Protein AF-A0A147B884-F1 (afdb_monomer)

Secondary structure (DSSP, 8-state):
---------PPPPP--------------TT--S---EEEEEE---TTSPPPEEEEEES-SSTTSSPPPHHHHHHHHHHHHT--SS----BSSTTS-SB-----HHHHHHTTT-EE-

Mean predicted aligned error: 13.21 Å

pLDDT: mean 78.12, std 21.07, range [36.22, 97.5]

Sequence (116 aa):
SIDKSHGESVPTPPKKVHKETKQAGAASSGDAPFCRYVNVEWAGDKNGRPAKKATILLENPVGQHSTSLSKLHYLVQVALDMPATKLSLYKSEDKSGKLTSLTAEDVMTLHGTTLF

Foldseek 3Di:
DDDDDDPDDDDDDDPPPPPPPPPCPDDPPPDDQDFFKAKEWDCADPVPGHIDIDIGTQAGRPPHDGDWPVNVLVVVCVRSVHPPDDDWKAQDPVRHRICPTCDPVNSVVRGPGYID

Nearest PDB structures (foldseek):
  7wrs-assembly1_B  TM=7.665E-01  e=1.911E-04  Gallus gallus
  4o8l-assembly1_B  TM=2.929E-01  e=4.539E+00  Streptococcus pneumoniae R6

InterPro domains:
  IPR057033 Isoleucine--tRNA ligase, cytoplasmic, ubiquitin-like domain [PF23567] (33-116)

Solvent-accessible surface area (backbone atoms only — not comparable to full-atom values): 7489 Å² total; per-residue (Å²): 132,89,81,87,78,88,83,78,83,76,79,77,79,81,83,79,73,77,79,77,77,79,74,80,69,80,76,67,90,82,73,70,99,48,58,38,32,31,34,38,46,41,87,46,53,97,86,74,48,68,60,45,73,42,79,46,71,40,21,65,52,63,99,33,73,70,51,43,53,70,56,48,51,50,53,50,26,61,68,66,72,45,75,100,62,94,81,77,45,12,60,34,88,89,61,44,66,65,62,85,74,54,51,75,66,48,49,63,70,40,42,79,38,58,31,51

Radius of gyration: 23.43 Å; Cα contacts (8 Å, |Δi|>4): 142; chains: 1; bounding box: 42×83×45 Å

Organism: NCBI:txid360319

Structure (mmCIF, N/CA/C/O backbone):
data_AF-A0A147B884-F1
#
_entry.id   AF-A0A147B884-F1
#
loop_
_atom_site.group_PDB
_atom_site.id
_atom_site.type_symbol
_atom_site.label_atom_id
_atom_site.label_alt_id
_atom_site.label_comp_id
_atom_site.label_asym_id
_atom_site.label_entity_id
_atom_site.label_seq_id
_atom_site.pdbx_PDB_ins_code
_atom_site.Cartn_x
_atom_site.Cartn_y
_atom_site.Cartn_z
_atom_site.occupancy
_atom_site.B_iso_or_equiv
_atom_site.auth_seq_id
_atom_site.auth_comp_id
_atom_site.auth_asym_id
_atom_site.auth_atom_id
_atom_site.pdbx_PDB_model_num
ATOM 1 N N . SER A 1 1 ? 19.778 -69.885 18.381 1.00 37.66 1 SER A N 1
ATOM 2 C CA . SER A 1 1 ? 18.412 -69.613 17.896 1.00 37.66 1 SER A CA 1
ATOM 3 C C . SER A 1 1 ? 17.783 -68.584 18.819 1.00 37.66 1 SER A C 1
ATOM 5 O O . SER A 1 1 ? 17.793 -68.843 20.010 1.00 37.66 1 SER A O 1
ATOM 7 N N . ILE A 1 2 ? 17.585 -67.333 18.366 1.00 40.53 2 ILE A N 1
ATOM 8 C CA . ILE A 1 2 ? 16.289 -66.799 17.856 1.00 40.53 2 ILE A CA 1
ATOM 9 C C . ILE A 1 2 ? 15.333 -66.646 19.067 1.00 40.53 2 ILE A C 1
ATOM 11 O O . ILE A 1 2 ? 15.059 -67.650 19.703 1.00 40.53 2 ILE A O 1
ATOM 15 N N . ASP A 1 3 ? 14.800 -65.496 19.494 1.00 38.03 3 ASP A N 1
ATOM 16 C CA . ASP A 1 3 ? 14.580 -64.187 18.870 1.00 38.03 3 ASP A CA 1
ATOM 17 C C . ASP A 1 3 ? 13.936 -63.215 19.890 1.00 38.03 3 ASP A C 1
ATOM 19 O O . ASP A 1 3 ? 13.291 -63.655 20.837 1.00 38.03 3 ASP A O 1
ATOM 23 N N . LYS A 1 4 ? 13.989 -61.922 19.554 1.00 38.41 4 LYS A N 1
ATOM 24 C CA . LYS A 1 4 ? 12.907 -60.917 19.651 1.00 38.41 4 LYS A CA 1
ATOM 25 C C . LYS A 1 4 ? 12.375 -60.336 20.984 1.00 38.41 4 LYS A C 1
ATOM 27 O O . LYS A 1 4 ? 11.632 -60.939 21.749 1.00 38.41 4 LYS A O 1
ATOM 32 N N . SER A 1 5 ? 12.557 -59.006 21.013 1.00 44.38 5 SER A N 1
ATOM 33 C CA . SER A 1 5 ? 11.621 -57.925 21.388 1.00 44.38 5 SER A CA 1
ATOM 34 C C . SER A 1 5 ? 11.387 -57.600 22.866 1.00 44.38 5 SER A C 1
ATOM 36 O O . SER A 1 5 ? 10.416 -58.026 23.481 1.00 44.38 5 SER A O 1
ATOM 38 N N . HIS A 1 6 ? 12.211 -56.667 23.355 1.00 41.16 6 HIS A N 1
ATOM 39 C CA . HIS A 1 6 ? 11.782 -55.636 24.300 1.00 41.16 6 HIS A CA 1
ATOM 40 C C . HIS A 1 6 ? 10.681 -54.777 23.654 1.00 41.16 6 HIS A C 1
ATOM 42 O O . HIS A 1 6 ? 10.921 -54.116 22.644 1.00 41.16 6 HIS A O 1
ATOM 48 N N . GLY A 1 7 ? 9.479 -54.792 24.230 1.00 38.91 7 GLY A N 1
ATOM 49 C CA . GLY A 1 7 ? 8.450 -53.782 23.996 1.00 38.91 7 GLY A CA 1
ATOM 50 C C . GLY A 1 7 ? 8.578 -52.695 25.057 1.00 38.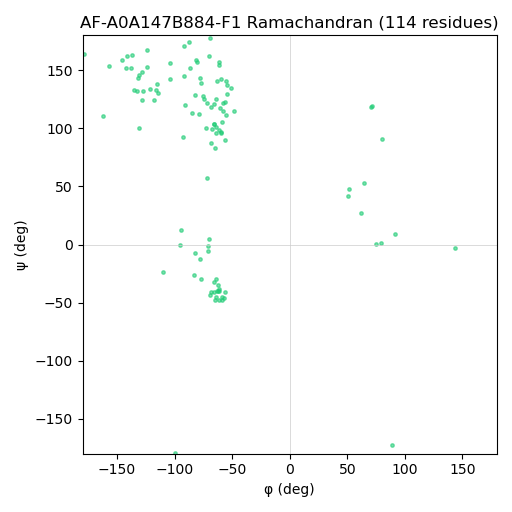91 7 GLY A C 1
ATOM 51 O O . GLY A 1 7 ? 8.033 -52.838 26.148 1.00 38.91 7 GLY A O 1
ATOM 52 N N . GLU A 1 8 ? 9.334 -51.641 24.761 1.00 38.88 8 GLU A N 1
ATOM 53 C CA . GLU A 1 8 ? 9.426 -50.460 25.619 1.00 38.88 8 GLU A CA 1
ATOM 54 C C . GLU A 1 8 ? 8.264 -49.516 25.279 1.00 38.88 8 GLU A C 1
ATOM 56 O O . GLU A 1 8 ? 8.151 -48.995 24.168 1.00 38.88 8 GLU A O 1
ATOM 61 N N . SER A 1 9 ? 7.348 -49.352 26.231 1.00 43.97 9 SER A N 1
ATOM 62 C CA . SER A 1 9 ? 6.226 -48.420 26.150 1.00 43.97 9 SER A CA 1
ATOM 63 C C . SER A 1 9 ? 6.755 -46.988 26.127 1.00 43.97 9 SER A C 1
ATOM 65 O O . SER A 1 9 ? 7.147 -46.455 27.161 1.00 43.97 9 SER A O 1
ATOM 67 N N . VAL A 1 10 ? 6.758 -46.353 24.955 1.00 50.94 10 VAL A N 1
ATOM 68 C CA . VAL A 1 10 ? 7.123 -44.939 24.806 1.00 50.94 10 VAL A CA 1
ATOM 69 C C . VAL A 1 10 ? 6.049 -44.066 25.475 1.00 50.94 10 VAL A C 1
ATOM 71 O O . VAL A 1 10 ? 4.896 -44.086 25.032 1.00 50.94 10 VAL A O 1
ATOM 74 N N . PRO A 1 11 ? 6.372 -43.268 26.511 1.00 42.59 11 PRO A N 1
ATOM 75 C CA . PRO A 1 11 ? 5.448 -42.269 27.022 1.00 42.59 11 PRO A CA 1
ATOM 76 C C . PRO A 1 11 ? 5.341 -41.118 26.015 1.00 42.59 11 PRO A C 1
ATOM 78 O O . PRO A 1 11 ? 6.327 -40.476 25.652 1.00 42.59 11 PRO A O 1
ATOM 81 N N . THR A 1 12 ? 4.121 -40.856 25.549 1.00 45.72 12 THR A N 1
ATOM 82 C CA . THR A 1 12 ? 3.788 -39.717 24.686 1.00 45.72 12 THR A CA 1
ATOM 83 C C . THR A 1 12 ? 4.237 -38.391 25.313 1.00 45.72 12 THR A C 1
ATOM 85 O O . THR A 1 12 ? 3.993 -38.181 26.506 1.00 45.72 12 THR A O 1
ATOM 88 N N . PRO A 1 13 ? 4.826 -37.461 24.538 1.00 51.72 13 PRO A N 1
ATOM 89 C CA . PRO A 1 13 ? 5.227 -36.160 25.054 1.00 51.72 13 PRO A CA 1
ATOM 90 C C . PRO A 1 13 ? 4.002 -35.364 25.535 1.00 51.72 13 PRO A C 1
ATOM 92 O O . PRO A 1 13 ? 2.948 -35.390 24.888 1.00 51.72 13 PRO A O 1
ATOM 95 N N . PRO A 1 14 ? 4.111 -34.636 26.661 1.00 43.94 14 PRO A N 1
ATOM 96 C CA . PRO A 1 14 ? 3.010 -33.856 27.196 1.00 43.94 14 PRO A CA 1
ATOM 97 C C . PRO A 1 14 ? 2.646 -32.751 26.205 1.00 43.94 14 PRO A C 1
ATOM 99 O O . PRO A 1 14 ? 3.487 -31.935 25.819 1.00 43.94 14 PRO A O 1
ATOM 102 N N . LYS A 1 15 ? 1.367 -32.703 25.819 1.00 41.22 15 LYS A N 1
ATOM 103 C CA . LYS A 1 15 ? 0.775 -31.565 25.115 1.00 41.22 15 LYS A CA 1
ATOM 104 C C . LYS A 1 15 ? 0.929 -30.337 26.013 1.00 41.22 15 LYS A C 1
ATOM 106 O O . LYS A 1 15 ? 0.116 -30.113 26.907 1.00 41.22 15 LYS A O 1
ATOM 111 N N . LYS A 1 16 ? 1.976 -29.537 25.796 1.00 45.06 16 LYS A N 1
ATOM 112 C CA . LYS A 1 16 ? 2.042 -28.170 26.316 1.00 45.06 16 LYS A CA 1
ATOM 113 C C . LYS A 1 16 ? 0.993 -27.367 25.559 1.00 45.06 16 LYS A C 1
ATOM 115 O O . LYS A 1 16 ? 1.255 -26.809 24.500 1.00 45.06 16 LYS A O 1
ATOM 120 N N . VAL A 1 17 ? -0.226 -27.394 26.086 1.00 42.56 17 VAL A N 1
ATOM 121 C CA . VAL A 1 17 ? -1.307 -26.492 25.710 1.00 42.56 17 VAL A CA 1
ATOM 122 C C . VAL A 1 17 ? -0.785 -25.091 26.001 1.00 42.56 17 VAL A C 1
ATOM 124 O O . VAL A 1 17 ? -0.643 -24.712 27.165 1.00 42.56 17 VAL A O 1
ATOM 127 N N . HIS A 1 18 ? -0.422 -24.342 24.958 1.00 44.00 18 HIS A N 1
ATOM 128 C CA . HIS A 1 18 ? -0.252 -22.908 25.118 1.00 44.00 18 HIS A CA 1
ATOM 129 C C . HIS A 1 18 ? -1.587 -22.379 25.627 1.00 44.00 18 HIS A C 1
ATOM 131 O O . HIS A 1 18 ? -2.621 -22.509 24.978 1.00 44.00 18 HIS A O 1
ATOM 137 N N . LYS A 1 19 ? -1.542 -21.875 26.857 1.00 36.22 19 LYS A N 1
ATOM 138 C CA . LYS A 1 19 ? -2.630 -21.189 27.527 1.00 36.22 19 LYS A CA 1
ATOM 139 C C . LYS A 1 19 ? -2.957 -19.977 26.662 1.00 36.22 19 LYS A C 1
ATOM 141 O O . LYS A 1 19 ? -2.256 -18.972 26.715 1.00 36.22 19 LYS A O 1
ATOM 146 N N . GLU A 1 20 ? -3.965 -20.119 25.811 1.00 42.16 20 GLU A N 1
ATOM 147 C CA . GLU A 1 20 ? -4.585 -19.001 25.123 1.00 42.16 20 GLU A CA 1
ATOM 148 C C . GLU A 1 20 ? -5.165 -18.110 26.217 1.00 42.16 20 GLU A C 1
ATOM 150 O O . GLU A 1 20 ? -6.202 -18.396 26.821 1.00 42.16 20 GLU A O 1
ATOM 155 N N . THR A 1 21 ? -4.424 -17.065 26.569 1.00 40.09 21 THR A N 1
ATOM 156 C CA . THR A 1 21 ? -4.963 -15.977 27.365 1.00 40.09 21 THR A CA 1
ATOM 157 C C . THR A 1 21 ? -6.037 -15.345 26.492 1.00 40.09 21 THR A C 1
ATOM 159 O O . THR A 1 21 ? -5.726 -14.548 25.612 1.00 40.09 21 THR A O 1
ATOM 162 N N . LYS A 1 22 ? -7.295 -15.757 26.693 1.00 42.38 22 LYS A N 1
ATOM 163 C CA . LYS A 1 22 ? -8.481 -15.108 26.134 1.00 42.38 22 LYS A CA 1
ATOM 164 C C . LYS A 1 22 ? -8.468 -13.648 26.579 1.00 42.38 22 LYS A C 1
ATOM 166 O O . LYS A 1 22 ? -9.021 -13.294 27.617 1.00 42.38 22 LYS A O 1
ATOM 171 N N . GLN A 1 23 ? -7.842 -12.789 25.790 1.00 47.16 23 GLN A N 1
ATOM 172 C CA . GLN A 1 23 ? -8.226 -11.396 25.773 1.00 47.16 23 GLN A CA 1
ATOM 173 C C . GLN A 1 23 ? -9.560 -11.374 25.034 1.00 47.16 23 GLN A C 1
ATOM 175 O O . GLN A 1 23 ? -9.616 -11.528 23.817 1.00 47.16 23 GLN A O 1
ATOM 180 N N . ALA A 1 24 ? -10.649 -11.303 25.799 1.00 48.06 24 ALA A N 1
ATOM 181 C CA . ALA A 1 24 ? -11.986 -11.113 25.268 1.00 48.06 24 ALA A CA 1
ATOM 182 C C . ALA A 1 24 ? -12.053 -9.722 24.617 1.00 48.06 24 ALA A C 1
ATOM 184 O O . ALA A 1 24 ? -12.447 -8.744 25.245 1.00 48.06 24 ALA A O 1
ATOM 185 N N . GLY A 1 25 ? -11.605 -9.625 23.366 1.00 46.06 25 GLY A N 1
ATOM 186 C CA . GLY A 1 25 ? -12.029 -8.558 22.476 1.00 46.06 25 GLY A CA 1
ATOM 187 C C . GLY A 1 25 ? -13.510 -8.774 22.215 1.00 46.06 25 GLY A C 1
ATOM 188 O O . GLY A 1 25 ? -13.901 -9.864 21.798 1.00 46.06 25 GLY A O 1
ATOM 189 N N . ALA A 1 26 ? -14.328 -7.783 22.561 1.00 49.00 26 ALA A N 1
ATOM 190 C CA . ALA A 1 26 ? -15.766 -7.814 22.363 1.00 49.00 26 ALA A CA 1
ATOM 191 C C . ALA A 1 26 ? -16.078 -8.261 20.928 1.00 49.00 26 ALA A C 1
ATOM 193 O O . ALA A 1 26 ? -15.728 -7.574 19.972 1.00 49.00 26 ALA A O 1
ATOM 194 N N . ALA A 1 27 ? -16.713 -9.424 20.790 1.00 47.66 27 ALA A N 1
ATOM 195 C CA . ALA A 1 27 ? -17.365 -9.792 19.551 1.00 47.66 27 ALA A CA 1
ATOM 196 C C . ALA A 1 27 ? -18.523 -8.807 19.377 1.00 47.66 27 ALA A C 1
ATOM 198 O O . ALA A 1 27 ? -19.519 -8.883 20.099 1.00 47.66 27 ALA A O 1
ATOM 199 N N . SER A 1 28 ? -18.357 -7.834 18.486 1.00 54.38 28 SER A N 1
ATOM 200 C CA . SER A 1 28 ? -19.470 -7.052 17.973 1.00 54.38 28 SER A CA 1
ATOM 201 C C . SER A 1 28 ? -20.476 -8.030 17.367 1.00 54.38 28 SER A C 1
ATOM 203 O O . SER A 1 28 ? -20.156 -8.906 16.564 1.00 54.38 28 SER A O 1
ATOM 205 N N . SER A 1 29 ? -21.697 -7.970 17.877 1.00 54.06 29 SER A N 1
ATOM 206 C CA . SER A 1 29 ? -22.768 -8.896 17.548 1.00 54.06 29 SER A CA 1
ATOM 207 C C . SER A 1 29 ? -23.144 -8.766 16.066 1.00 54.06 29 SER A C 1
ATOM 209 O O . SER A 1 29 ? -23.860 -7.837 15.705 1.00 54.06 29 SER A O 1
ATOM 211 N N . GLY A 1 30 ? -22.676 -9.694 15.219 1.00 50.41 30 GLY A N 1
ATOM 212 C CA . GLY A 1 30 ? -23.112 -9.827 13.817 1.00 50.41 30 GLY A CA 1
ATOM 213 C C . GLY A 1 30 ? -22.054 -10.241 12.779 1.00 50.41 30 GLY A C 1
ATOM 214 O O . GLY A 1 30 ? -22.407 -10.408 11.614 1.00 50.41 30 GLY A O 1
ATOM 215 N N . ASP A 1 31 ? -20.786 -10.410 13.160 1.00 55.78 31 ASP A N 1
ATOM 216 C CA . ASP A 1 31 ? -19.660 -10.347 12.217 1.00 55.78 31 ASP A CA 1
ATOM 217 C C . ASP A 1 31 ? -19.241 -11.687 11.572 1.00 55.78 31 ASP A C 1
ATOM 219 O O . ASP A 1 31 ? -18.778 -12.618 12.235 1.00 55.78 31 ASP A O 1
ATOM 223 N N . ALA A 1 32 ? -19.312 -11.754 10.238 1.00 61.09 32 ALA A N 1
ATOM 224 C CA . ALA A 1 32 ? -18.475 -12.650 9.433 1.00 61.09 32 ALA A CA 1
ATOM 225 C C . ALA A 1 32 ? -16.982 -12.296 9.639 1.00 61.09 32 ALA A C 1
ATOM 227 O O . ALA A 1 32 ? -16.684 -11.157 10.003 1.00 61.09 32 ALA A O 1
ATOM 228 N N . PRO A 1 33 ? -16.018 -13.215 9.405 1.00 67.81 33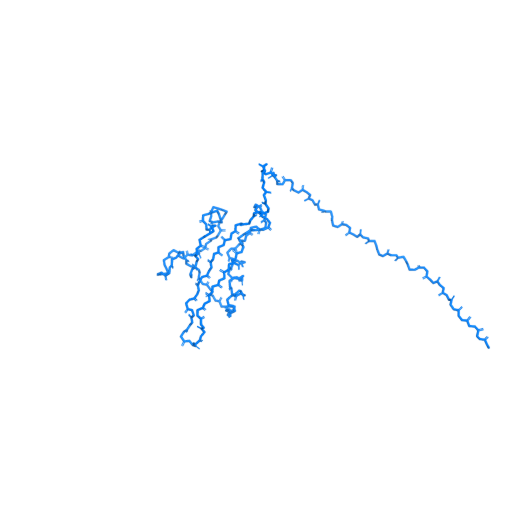 PRO A N 1
ATOM 229 C CA . PRO A 1 33 ? -14.598 -12.883 9.525 1.00 67.81 33 PRO A CA 1
ATOM 230 C C . PRO A 1 33 ? -14.254 -11.682 8.634 1.00 67.81 33 PRO A C 1
ATOM 232 O O . PRO A 1 33 ? -14.292 -11.773 7.408 1.00 67.81 33 PRO A O 1
ATOM 235 N N . PHE A 1 34 ? -13.930 -10.554 9.267 1.00 81.69 34 PHE A N 1
ATOM 236 C CA . PHE A 1 34 ? -13.624 -9.290 8.606 1.00 81.69 34 PHE A CA 1
ATOM 237 C C . PHE A 1 34 ? -12.168 -8.897 8.866 1.00 81.69 34 PHE A C 1
ATOM 239 O O . PHE A 1 34 ? -11.654 -9.047 9.977 1.00 81.69 34 PHE A O 1
ATOM 246 N N . CYS A 1 35 ? -11.498 -8.410 7.825 1.00 89.50 35 CYS A N 1
ATOM 247 C CA . CYS A 1 35 ? -10.123 -7.920 7.864 1.00 89.50 35 CYS A CA 1
ATOM 248 C C . CYS A 1 35 ? -10.061 -6.603 7.095 1.00 89.50 35 CYS A C 1
ATOM 250 O O . CYS A 1 35 ? -10.532 -6.533 5.955 1.00 89.50 35 CYS A O 1
ATOM 252 N N . ARG A 1 36 ? -9.428 -5.575 7.668 1.00 92.56 36 ARG A N 1
ATOM 253 C CA . ARG A 1 36 ? -9.095 -4.381 6.889 1.00 92.56 36 ARG A CA 1
ATOM 254 C C . ARG 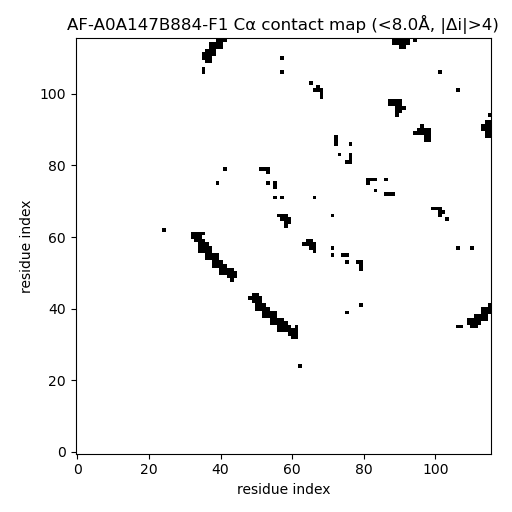A 1 36 ? -7.889 -4.678 6.014 1.00 92.56 36 ARG A C 1
ATOM 256 O O . ARG A 1 36 ? -6.934 -5.325 6.438 1.00 92.56 36 ARG A O 1
ATOM 263 N N . TYR A 1 37 ? -7.937 -4.193 4.786 1.00 94.81 37 TYR A N 1
ATOM 264 C CA . TYR A 1 37 ? -6.897 -4.359 3.780 1.00 94.81 37 TYR A CA 1
ATOM 265 C C . TYR A 1 37 ? -6.650 -3.052 3.036 1.00 94.81 37 TYR A C 1
ATOM 267 O O . TYR A 1 37 ? -7.509 -2.171 3.038 1.00 94.81 37 TYR A O 1
ATOM 275 N N . VAL A 1 38 ? -5.513 -2.975 2.356 1.00 96.62 38 VAL A N 1
ATOM 276 C CA . VAL A 1 38 ? -5.168 -1.920 1.406 1.00 96.62 38 VAL A CA 1
ATOM 277 C C . VAL A 1 38 ? -4.643 -2.557 0.123 1.00 96.62 38 VAL A C 1
ATOM 279 O O . VAL A 1 38 ? -3.971 -3.590 0.163 1.00 96.62 38 VAL A O 1
ATOM 282 N N . ASN A 1 39 ? -4.959 -1.969 -1.020 1.00 97.50 39 ASN A N 1
ATOM 283 C CA . ASN A 1 39 ? -4.354 -2.340 -2.290 1.00 97.50 39 ASN A CA 1
ATOM 284 C C . ASN A 1 39 ? -3.063 -1.549 -2.483 1.00 97.50 39 ASN A C 1
ATOM 286 O O . ASN A 1 39 ? -2.921 -0.441 -1.976 1.00 97.50 39 ASN A O 1
ATOM 290 N N . VAL A 1 40 ? -2.115 -2.103 -3.221 1.00 96.56 40 VAL A N 1
ATOM 291 C CA . VAL A 1 40 ? -0.868 -1.428 -3.567 1.00 96.56 40 VAL A CA 1
ATOM 292 C C . VAL A 1 40 ? -0.620 -1.611 -5.045 1.00 96.56 40 VAL A C 1
ATOM 294 O O . VAL A 1 40 ? -0.721 -2.727 -5.557 1.00 96.56 40 VAL A O 1
ATOM 297 N N . GLU A 1 41 ? -0.290 -0.521 -5.719 1.00 95.94 41 GLU A N 1
ATOM 298 C CA . GLU A 1 41 ? 0.027 -0.499 -7.135 1.00 95.94 41 GLU A CA 1
ATOM 299 C C . GLU A 1 41 ? 1.429 0.039 -7.346 1.00 95.94 41 GLU A C 1
ATOM 301 O O . GLU A 1 41 ? 1.826 1.056 -6.794 1.00 95.94 41 GLU A O 1
ATOM 306 N N . TRP A 1 42 ? 2.188 -0.649 -8.185 1.00 93.88 42 TRP A N 1
ATOM 307 C CA . TRP A 1 42 ? 3.515 -0.224 -8.571 1.00 93.88 42 TRP A CA 1
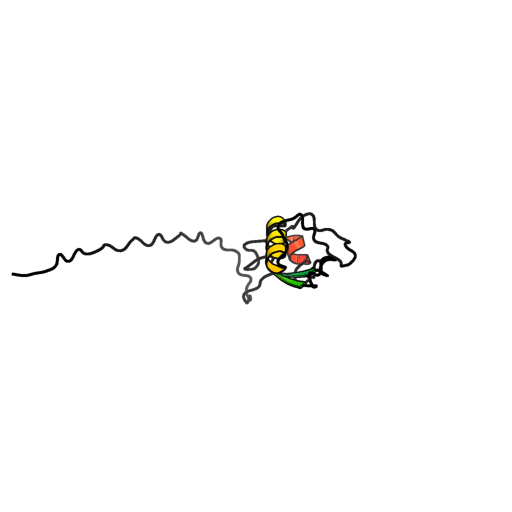ATOM 308 C C . TRP A 1 42 ? 3.608 -0.227 -10.089 1.00 93.88 42 TRP A C 1
ATOM 310 O O . TRP A 1 42 ? 3.373 -1.252 -10.725 1.00 93.88 42 TRP A O 1
ATOM 320 N N . ALA A 1 43 ? 3.974 0.914 -10.673 1.00 92.00 43 ALA A N 1
ATOM 321 C CA . ALA A 1 43 ? 4.045 1.104 -12.125 1.00 92.00 43 ALA A CA 1
ATOM 322 C C . ALA A 1 43 ? 5.203 0.345 -12.810 1.00 92.00 43 ALA A C 1
ATOM 324 O O . ALA A 1 43 ? 5.340 0.405 -14.031 1.00 92.00 43 ALA A O 1
ATOM 325 N N . GLY A 1 44 ? 6.032 -0.371 -12.044 1.00 88.75 44 GLY A N 1
ATOM 326 C CA . GLY A 1 44 ? 7.242 -1.023 -12.537 1.00 88.75 44 GLY A CA 1
ATOM 327 C C . GLY A 1 44 ? 8.464 -0.107 -12.480 1.00 88.75 44 GLY A C 1
ATOM 328 O O . GLY A 1 44 ? 8.430 0.984 -11.900 1.00 88.75 44 GLY A O 1
ATOM 329 N N . ASP A 1 45 ? 9.577 -0.559 -13.057 1.00 86.62 45 ASP A N 1
ATOM 330 C CA . ASP A 1 45 ? 10.808 0.227 -13.138 1.00 86.62 45 ASP A CA 1
ATOM 331 C C . ASP A 1 45 ? 11.309 0.406 -14.575 1.00 86.62 45 ASP A C 1
ATOM 333 O O . ASP A 1 45 ? 10.887 -0.258 -15.521 1.00 86.62 45 ASP A O 1
ATOM 337 N N . LYS A 1 46 ? 12.263 1.327 -14.737 1.00 84.19 46 LYS A N 1
ATOM 338 C CA . LYS A 1 46 ? 12.932 1.578 -16.021 1.00 84.19 46 LYS A CA 1
ATOM 339 C C . LYS A 1 46 ? 13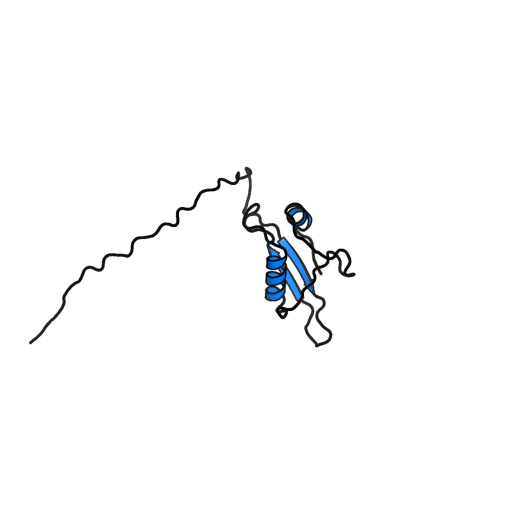.886 0.451 -16.436 1.00 84.19 46 LYS A C 1
ATOM 341 O O . LYS A 1 46 ? 14.420 0.499 -17.537 1.00 84.19 46 LYS A O 1
ATOM 346 N N . ASN A 1 47 ? 14.104 -0.542 -15.574 1.00 84.19 47 ASN A N 1
ATOM 347 C CA . ASN A 1 47 ? 14.989 -1.679 -15.822 1.00 84.19 47 ASN A CA 1
ATOM 348 C C . ASN A 1 47 ? 14.219 -2.892 -16.372 1.00 84.19 47 ASN A C 1
ATOM 350 O O . ASN A 1 47 ? 14.764 -3.993 -16.417 1.00 84.19 47 ASN A O 1
ATOM 354 N N . GLY A 1 48 ? 12.960 -2.702 -16.783 1.00 84.88 48 GLY A N 1
ATOM 355 C CA . GLY A 1 48 ? 12.138 -3.732 -17.414 1.00 84.88 48 GLY A CA 1
ATOM 356 C C . GLY A 1 48 ? 11.288 -4.552 -16.445 1.00 84.88 48 GLY A C 1
ATOM 357 O O . GLY A 1 48 ? 10.690 -5.540 -16.869 1.00 84.88 48 GLY A O 1
ATOM 358 N N . ARG A 1 49 ? 11.192 -4.175 -15.161 1.00 88.06 49 ARG A N 1
ATOM 359 C CA . ARG A 1 49 ? 10.234 -4.810 -14.245 1.00 88.06 49 ARG A CA 1
ATOM 360 C C . ARG A 1 49 ? 8.820 -4.305 -14.558 1.00 88.06 49 ARG A C 1
ATOM 362 O O . ARG A 1 49 ? 8.611 -3.091 -14.542 1.00 88.06 49 ARG A O 1
ATOM 369 N N . PRO A 1 50 ? 7.853 -5.202 -14.824 1.00 91.44 50 PRO A N 1
ATOM 370 C CA . PRO A 1 50 ? 6.499 -4.804 -15.186 1.00 91.44 50 PRO A CA 1
ATOM 371 C C . PRO A 1 50 ? 5.754 -4.197 -13.996 1.00 91.44 50 PRO A C 1
ATOM 373 O O . PRO A 1 50 ? 6.118 -4.420 -12.837 1.00 91.44 50 PRO A O 1
ATOM 376 N N . ALA A 1 51 ? 4.674 -3.477 -14.295 1.00 92.88 51 ALA A N 1
ATOM 377 C CA . ALA A 1 51 ? 3.736 -3.020 -13.283 1.00 92.88 51 ALA A CA 1
ATOM 378 C C . ALA A 1 51 ? 3.128 -4.208 -12.519 1.00 92.88 51 ALA A C 1
ATOM 380 O O . ALA A 1 51 ? 2.855 -5.265 -13.095 1.00 92.88 51 ALA A O 1
ATOM 381 N N . LYS A 1 52 ? 2.914 -4.035 -11.214 1.00 94.94 52 LYS A N 1
ATOM 382 C CA . LYS A 1 52 ? 2.369 -5.061 -10.319 1.00 94.94 52 LYS A CA 1
ATOM 383 C C . LYS A 1 52 ? 1.349 -4.450 -9.369 1.00 94.94 52 LYS A C 1
ATOM 385 O O . LYS A 1 52 ? 1.439 -3.276 -9.018 1.00 94.94 52 LYS A O 1
ATOM 390 N N . LYS A 1 53 ? 0.396 -5.273 -8.936 1.00 96.19 53 LYS A N 1
ATOM 391 C CA . LYS A 1 53 ? -0.614 -4.916 -7.939 1.00 96.19 53 LYS A CA 1
ATOM 392 C C . LYS A 1 53 ? -0.677 -5.997 -6.867 1.00 96.19 53 LYS A C 1
ATOM 394 O O . LYS A 1 53 ? -0.480 -7.171 -7.176 1.00 96.19 53 LYS A O 1
ATOM 399 N N . ALA A 1 54 ? -0.948 -5.608 -5.629 1.00 96.31 54 ALA A N 1
ATOM 400 C CA . ALA A 1 54 ? -1.099 -6.523 -4.503 1.00 96.31 54 ALA A CA 1
ATOM 401 C C . ALA A 1 54 ? -2.159 -6.019 -3.521 1.00 96.31 54 ALA A C 1
ATOM 403 O O . ALA A 1 54 ? -2.439 -4.826 -3.461 1.00 96.31 54 ALA A O 1
ATOM 404 N N . THR A 1 55 ? -2.703 -6.922 -2.710 1.00 96.81 55 THR A N 1
ATOM 405 C CA . THR A 1 55 ? -3.599 -6.585 -1.598 1.00 96.81 55 THR A CA 1
ATOM 406 C C . THR A 1 55 ? -2.950 -7.030 -0.298 1.00 96.81 55 THR A C 1
ATOM 408 O O . THR A 1 55 ? -2.590 -8.198 -0.147 1.00 96.81 55 THR A O 1
ATOM 411 N N . ILE A 1 56 ? -2.789 -6.100 0.639 1.00 95.75 56 ILE A N 1
ATOM 412 C CA . ILE A 1 56 ? -2.140 -6.334 1.927 1.00 95.75 56 ILE A CA 1
ATOM 413 C C . ILE A 1 56 ? -3.162 -6.179 3.045 1.00 95.75 56 ILE A C 1
ATOM 415 O O . ILE A 1 56 ? -3.870 -5.176 3.121 1.00 95.75 56 ILE A O 1
ATOM 419 N N . LEU A 1 57 ? -3.221 -7.162 3.940 1.00 94.62 57 LEU A N 1
ATOM 420 C CA . LEU A 1 57 ? -4.060 -7.090 5.131 1.00 94.62 57 LEU A CA 1
ATOM 421 C C . LEU A 1 57 ? -3.415 -6.157 6.162 1.00 94.62 57 LEU A C 1
ATOM 423 O O . LEU A 1 57 ? -2.250 -6.324 6.520 1.00 94.62 57 LEU A O 1
ATOM 427 N N . LEU A 1 58 ? -4.186 -5.188 6.644 1.00 92.38 58 LEU A N 1
ATOM 428 C CA . LEU A 1 58 ? -3.792 -4.260 7.702 1.00 92.38 58 LEU A CA 1
ATOM 429 C C . LEU A 1 58 ? -4.012 -4.870 9.089 1.00 92.38 58 LEU A C 1
ATOM 431 O O . LEU A 1 58 ? -3.296 -4.535 10.027 1.00 92.38 58 LEU A O 1
ATOM 435 N N . GLU A 1 59 ? -4.945 -5.802 9.218 1.00 89.38 59 GLU A N 1
ATOM 436 C CA . GLU A 1 59 ? -5.231 -6.557 10.438 1.00 89.38 59 GLU A CA 1
ATOM 437 C C . GLU A 1 59 ? -5.923 -7.868 10.065 1.00 89.38 59 GLU A C 1
ATOM 439 O O . GLU A 1 59 ? -6.553 -7.964 9.009 1.00 89.38 59 GLU A O 1
ATOM 444 N N . ASN A 1 60 ? -5.776 -8.885 10.907 1.00 86.25 60 ASN A N 1
ATOM 445 C CA . ASN A 1 60 ? -6.395 -10.187 10.691 1.00 86.25 60 ASN A CA 1
ATOM 446 C C . ASN A 1 60 ? -6.419 -10.982 12.007 1.00 86.25 60 ASN A C 1
ATOM 448 O O . ASN A 1 60 ? -5.347 -11.431 12.427 1.00 86.25 60 ASN A O 1
ATOM 452 N N . PRO A 1 61 ? -7.591 -11.212 12.632 1.00 86.50 61 PRO A N 1
ATOM 453 C CA . PRO A 1 61 ? -8.909 -10.612 12.347 1.00 86.50 61 PRO A CA 1
ATOM 454 C C . PRO A 1 61 ? -8.992 -9.112 12.700 1.00 86.50 61 PRO A C 1
ATOM 456 O O . PRO A 1 61 ? -8.044 -8.549 13.245 1.00 86.50 61 PRO A O 1
ATOM 459 N N . VAL A 1 62 ? -10.129 -8.456 12.429 1.00 81.25 62 VAL A N 1
ATOM 460 C CA . VAL A 1 62 ? -10.381 -7.054 12.826 1.00 81.25 62 VAL A CA 1
ATOM 461 C C . VAL A 1 62 ? -10.107 -6.805 14.317 1.00 81.25 62 VAL A C 1
ATOM 463 O O . VAL A 1 62 ? -10.495 -7.595 15.178 1.00 81.25 62 VAL A O 1
ATOM 466 N N . GLY A 1 63 ? -9.413 -5.708 14.634 1.00 79.25 63 GLY A N 1
ATOM 467 C CA . GLY A 1 63 ? -9.052 -5.347 16.008 1.00 79.25 63 GLY A CA 1
ATOM 468 C C . GLY A 1 63 ? -7.919 -6.187 16.610 1.00 79.25 63 GLY A C 1
ATOM 469 O O . GLY A 1 63 ? -7.534 -5.947 17.755 1.00 79.25 63 GLY A O 1
ATOM 470 N N . GLN A 1 64 ? -7.358 -7.141 15.860 1.00 81.62 64 GLN A N 1
ATOM 471 C CA . GLN A 1 64 ? -6.238 -7.983 16.277 1.00 81.62 64 GLN A CA 1
ATOM 472 C C . GLN A 1 64 ? -5.072 -7.888 15.288 1.00 81.62 64 GLN A C 1
ATOM 474 O O . GLN A 1 64 ? -5.243 -7.637 14.099 1.00 81.62 64 GLN A O 1
ATOM 479 N N . HIS A 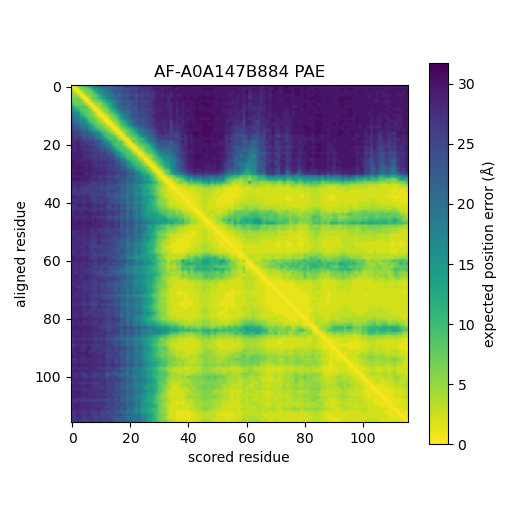1 65 ? -3.852 -8.114 15.781 1.00 82.94 65 HIS A N 1
ATOM 480 C CA . HIS A 1 65 ? -2.639 -8.186 14.954 1.00 82.94 65 HIS A CA 1
ATOM 481 C C . HIS A 1 65 ? -2.446 -7.004 13.985 1.00 82.94 65 HIS A C 1
ATOM 483 O O . HIS A 1 65 ? -2.035 -7.213 12.838 1.00 82.94 65 HIS A O 1
ATOM 489 N N . SER A 1 66 ? -2.720 -5.773 14.438 1.00 84.25 66 SER A N 1
ATOM 490 C CA . SER A 1 66 ? -2.592 -4.597 13.576 1.00 84.25 66 SER A CA 1
ATOM 491 C C . SER A 1 66 ? -1.188 -4.490 12.975 1.00 84.25 66 SER A C 1
ATOM 493 O O . SER A 1 66 ? -0.161 -4.812 13.584 1.00 84.25 66 SER A O 1
ATOM 495 N N . THR A 1 67 ? -1.155 -4.086 11.715 1.00 89.44 67 THR A N 1
ATOM 496 C CA . THR A 1 67 ? 0.069 -3.982 10.936 1.00 89.44 67 THR A CA 1
ATOM 497 C C . THR A 1 67 ? 0.758 -2.666 11.256 1.00 89.44 67 THR A C 1
ATOM 499 O O . THR A 1 67 ? 0.150 -1.603 11.200 1.00 89.44 67 THR A O 1
ATOM 502 N N . SER A 1 68 ? 2.049 -2.729 11.584 1.00 92.31 68 SER A N 1
ATOM 503 C CA . SER A 1 68 ? 2.903 -1.546 11.691 1.00 92.31 68 SER A CA 1
ATOM 504 C C . SER A 1 68 ? 3.397 -1.110 10.312 1.00 92.31 68 SER A C 1
ATOM 506 O O . SER A 1 68 ? 3.474 -1.927 9.393 1.00 92.31 68 SER A O 1
ATOM 508 N N . LEU A 1 69 ? 3.812 0.152 10.163 1.00 92.88 69 LEU A N 1
ATOM 509 C CA . LEU A 1 69 ? 4.331 0.649 8.882 1.00 92.88 69 LEU A CA 1
ATOM 510 C C . LEU A 1 69 ? 5.515 -0.187 8.361 1.00 92.88 69 LEU A C 1
ATOM 512 O O . LEU A 1 69 ? 5.566 -0.522 7.182 1.00 92.88 69 LEU A O 1
ATOM 516 N N . SER A 1 70 ? 6.432 -0.597 9.243 1.00 92.38 70 SER A N 1
ATOM 517 C CA . SER A 1 70 ? 7.568 -1.452 8.871 1.00 92.38 70 SER A CA 1
ATOM 518 C C . SER A 1 70 ? 7.122 -2.825 8.363 1.00 92.38 70 SER A C 1
ATOM 520 O O . SER A 1 70 ? 7.676 -3.335 7.390 1.00 92.38 70 SER A O 1
ATOM 522 N N . LYS A 1 71 ? 6.099 -3.419 8.994 1.00 92.50 71 LYS A N 1
ATOM 523 C CA . LYS A 1 71 ? 5.521 -4.691 8.548 1.00 92.50 71 LYS A CA 1
ATOM 524 C C . LYS A 1 71 ? 4.797 -4.519 7.213 1.00 92.50 71 LYS A C 1
ATOM 526 O O . LYS A 1 71 ? 4.963 -5.363 6.342 1.00 92.50 71 LYS A O 1
ATOM 531 N N . LEU A 1 72 ? 4.067 -3.418 7.022 1.00 94.31 72 LEU A N 1
ATOM 532 C CA . LEU A 1 72 ? 3.435 -3.085 5.745 1.00 94.31 72 LEU A CA 1
ATOM 533 C C . LEU A 1 72 ? 4.482 -2.976 4.630 1.00 94.31 72 LEU A C 1
ATOM 535 O O . LEU A 1 72 ? 4.326 -3.612 3.595 1.00 94.31 72 LEU A O 1
ATOM 539 N N . HIS A 1 73 ? 5.582 -2.252 4.858 1.00 94.94 73 HIS A N 1
ATOM 540 C CA . HIS A 1 73 ? 6.671 -2.139 3.883 1.00 94.94 73 HIS A CA 1
ATOM 541 C C . HIS A 1 73 ? 7.234 -3.506 3.489 1.00 94.94 73 HIS A C 1
ATOM 543 O O . HIS A 1 73 ? 7.397 -3.784 2.303 1.00 94.94 73 HIS A O 1
ATOM 549 N N . TYR A 1 74 ? 7.493 -4.366 4.475 1.00 94.00 74 TYR A N 1
ATOM 550 C CA . TYR A 1 74 ? 7.973 -5.721 4.228 1.00 94.00 74 TYR A CA 1
ATOM 551 C C . TYR A 1 74 ? 6.972 -6.547 3.407 1.00 94.00 74 TYR A C 1
ATOM 553 O O . TYR A 1 74 ? 7.349 -7.157 2.410 1.00 94.00 74 TYR A O 1
ATOM 561 N N . LEU A 1 75 ? 5.688 -6.532 3.780 1.00 94.69 75 LEU A N 1
ATOM 562 C CA . LEU A 1 75 ? 4.644 -7.272 3.067 1.00 94.69 75 LEU A CA 1
ATOM 563 C C . LEU A 1 75 ? 4.494 -6.796 1.618 1.00 94.69 75 LEU A C 1
ATOM 565 O O . LEU A 1 75 ? 4.362 -7.626 0.723 1.00 94.69 75 LEU A O 1
ATOM 569 N N . VAL A 1 76 ? 4.573 -5.485 1.373 1.00 95.06 76 VAL A N 1
ATOM 570 C CA . VAL A 1 76 ? 4.551 -4.921 0.016 1.00 95.06 76 VAL A CA 1
ATOM 571 C C . VAL A 1 76 ? 5.764 -5.371 -0.788 1.00 95.06 76 VAL A C 1
ATOM 573 O O . VAL A 1 76 ? 5.612 -5.798 -1.930 1.00 95.06 76 VAL A O 1
ATOM 576 N N . GLN A 1 77 ? 6.960 -5.321 -0.198 1.00 93.88 77 GLN A N 1
ATOM 577 C CA . GLN A 1 77 ? 8.177 -5.768 -0.874 1.00 93.88 77 GLN A CA 1
ATOM 578 C C . GLN A 1 77 ? 8.088 -7.231 -1.290 1.00 93.88 77 GLN A C 1
ATOM 580 O O . GLN A 1 77 ? 8.399 -7.558 -2.431 1.00 93.88 77 GLN A O 1
ATOM 585 N N . VAL A 1 78 ? 7.611 -8.094 -0.393 1.00 94.12 78 VAL A N 1
ATOM 586 C CA . VAL A 1 78 ? 7.423 -9.517 -0.683 1.00 94.12 78 VAL A CA 1
ATOM 587 C C . VAL A 1 78 ? 6.353 -9.719 -1.757 1.00 94.12 78 VAL A C 1
ATOM 589 O O . VAL A 1 78 ? 6.596 -10.432 -2.726 1.00 94.12 78 VAL A O 1
ATOM 592 N N . ALA A 1 79 ? 5.192 -9.072 -1.633 1.00 94.44 79 ALA A N 1
ATOM 593 C CA . ALA A 1 79 ? 4.079 -9.258 -2.565 1.00 94.44 79 ALA A CA 1
ATOM 594 C C . ALA A 1 79 ? 4.386 -8.755 -3.986 1.00 94.44 79 ALA A C 1
ATOM 596 O O . ALA A 1 79 ? 3.907 -9.327 -4.964 1.00 94.44 79 ALA A O 1
ATOM 597 N N . LEU A 1 80 ? 5.194 -7.699 -4.111 1.00 93.00 80 LEU A N 1
ATOM 598 C CA . LEU A 1 80 ? 5.602 -7.131 -5.398 1.00 93.00 80 LEU A CA 1
ATOM 599 C C . LEU A 1 80 ? 6.959 -7.664 -5.889 1.00 93.00 80 LEU A C 1
ATOM 601 O O . LEU A 1 80 ? 7.399 -7.290 -6.981 1.00 93.00 80 LEU A O 1
ATOM 605 N N . ASP A 1 81 ? 7.613 -8.551 -5.132 1.00 91.31 81 ASP A N 1
ATOM 606 C CA . ASP A 1 81 ? 8.961 -9.067 -5.416 1.00 91.31 81 ASP A CA 1
ATOM 607 C C . ASP A 1 81 ? 9.968 -7.917 -5.668 1.00 91.31 81 ASP A C 1
ATOM 609 O O . ASP A 1 81 ? 10.710 -7.834 -6.655 1.00 91.31 81 ASP A O 1
ATOM 613 N N . MET A 1 82 ? 9.920 -6.938 -4.764 1.00 88.75 82 MET A N 1
ATOM 614 C CA . MET A 1 82 ? 10.857 -5.826 -4.708 1.00 88.75 82 MET A CA 1
ATOM 615 C C . MET A 1 82 ? 12.022 -6.182 -3.780 1.00 88.75 82 MET A C 1
ATOM 617 O O . MET A 1 82 ? 11.826 -6.833 -2.752 1.00 88.75 82 MET A O 1
ATOM 621 N N . PRO A 1 83 ? 13.245 -5.723 -4.090 1.00 85.81 8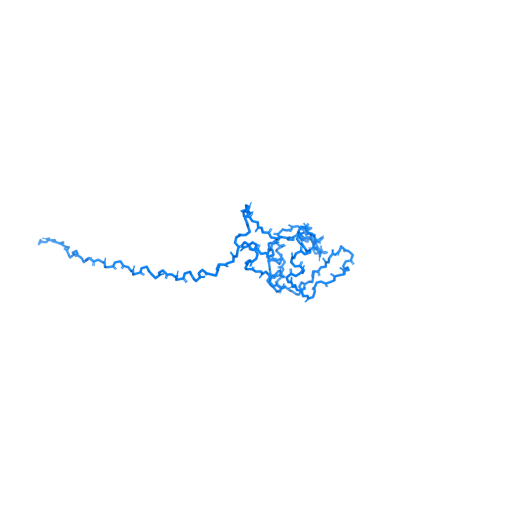3 PRO A N 1
ATOM 622 C CA . PRO A 1 83 ? 14.365 -5.893 -3.179 1.00 85.81 83 PRO A CA 1
ATOM 623 C C . PRO A 1 83 ? 14.085 -5.176 -1.850 1.00 85.81 83 PRO A C 1
ATOM 625 O O . PRO A 1 83 ? 13.352 -4.185 -1.809 1.00 85.81 83 PRO A O 1
ATOM 628 N N . ALA A 1 84 ? 14.716 -5.649 -0.774 1.00 79.25 84 ALA A N 1
ATOM 629 C CA . ALA A 1 84 ? 14.618 -5.078 0.572 1.00 79.25 84 ALA A CA 1
ATOM 630 C C . ALA A 1 84 ? 15.361 -3.726 0.689 1.00 79.25 84 ALA A C 1
ATOM 632 O O . ALA A 1 84 ? 16.292 -3.560 1.474 1.00 79.25 84 ALA A O 1
ATOM 633 N N . THR A 1 85 ? 14.988 -2.757 -0.143 1.00 81.31 85 THR A N 1
ATOM 634 C CA . THR A 1 85 ? 15.517 -1.389 -0.166 1.00 81.31 85 THR A CA 1
ATOM 635 C C . THR A 1 85 ? 14.569 -0.434 0.566 1.00 81.31 85 THR A C 1
ATOM 637 O O . THR A 1 85 ? 13.539 -0.837 1.104 1.00 81.31 85 THR A O 1
ATOM 640 N N . LYS A 1 86 ? 14.895 0.863 0.631 1.00 80.12 86 LYS A N 1
ATOM 641 C CA . LYS A 1 86 ? 13.964 1.865 1.173 1.00 80.12 86 LYS A CA 1
ATOM 642 C C . LYS A 1 86 ? 12.751 2.014 0.246 1.00 80.12 86 LYS A C 1
ATOM 644 O O . LYS A 1 86 ? 12.813 2.739 -0.741 1.00 80.12 86 LYS A O 1
ATOM 649 N N . LEU A 1 87 ? 11.647 1.363 0.606 1.00 89.75 87 LEU A N 1
ATOM 650 C CA . LEU A 1 87 ? 10.326 1.599 0.028 1.00 89.75 87 LEU A CA 1
ATOM 651 C C . LEU A 1 87 ? 9.709 2.869 0.635 1.00 89.75 87 LEU A C 1
ATOM 653 O O . LEU A 1 87 ? 9.898 3.162 1.816 1.00 89.75 87 LEU A O 1
ATOM 657 N N . SER A 1 88 ? 8.981 3.635 -0.172 1.00 93.25 88 SER A N 1
ATOM 658 C CA . SER A 1 88 ? 8.097 4.708 0.290 1.00 93.25 88 SER A CA 1
ATOM 659 C C . SER A 1 88 ? 6.724 4.471 -0.316 1.00 93.25 88 SER A C 1
ATOM 661 O O . SER A 1 88 ? 6.652 4.215 -1.511 1.00 93.25 88 SER A O 1
ATOM 663 N N . LEU A 1 89 ? 5.689 4.545 0.515 1.00 94.50 89 LEU A N 1
ATOM 664 C CA . LEU A 1 89 ? 4.295 4.392 0.109 1.00 94.50 89 LEU A CA 1
ATOM 665 C C . LEU A 1 89 ? 3.618 5.759 0.079 1.00 94.50 89 LEU A C 1
ATOM 667 O O . LEU A 1 89 ? 3.877 6.601 0.946 1.00 94.50 89 LEU A O 1
ATOM 671 N N . TYR A 1 90 ? 2.743 5.962 -0.891 1.00 96.12 90 TYR A N 1
ATOM 672 C CA . TYR A 1 90 ? 2.023 7.204 -1.133 1.00 96.12 90 TYR A CA 1
ATOM 673 C C . TYR A 1 90 ? 0.523 6.935 -1.237 1.00 96.12 90 TYR A C 1
ATOM 675 O O . TYR A 1 90 ? 0.104 5.868 -1.675 1.00 96.12 90 TYR A O 1
ATOM 683 N N . LYS A 1 91 ? -0.298 7.903 -0.818 1.00 94.06 91 LYS A N 1
ATOM 684 C CA . LYS A 1 91 ? -1.768 7.796 -0.882 1.00 94.06 91 LYS A CA 1
ATOM 685 C C . LYS A 1 91 ? -2.328 8.050 -2.288 1.00 94.06 91 LYS A C 1
ATOM 687 O O . LYS A 1 91 ? -3.495 7.766 -2.532 1.00 94.06 91 LYS A O 1
ATOM 692 N N . SER A 1 92 ? -1.494 8.567 -3.186 1.00 93.69 92 SER A N 1
ATOM 693 C CA . SER A 1 92 ? -1.869 8.990 -4.531 1.00 93.69 92 SER A CA 1
ATOM 694 C C . SER A 1 92 ? -0.770 8.647 -5.536 1.00 93.69 92 SER A C 1
ATOM 696 O O . SER A 1 92 ? 0.416 8.632 -5.198 1.00 93.69 92 SER A O 1
ATOM 698 N N . GLU A 1 93 ? -1.160 8.435 -6.791 1.00 91.88 93 GLU A N 1
ATOM 699 C CA . GLU A 1 93 ? -0.254 8.077 -7.891 1.00 91.88 93 GLU A CA 1
ATOM 700 C C . GLU A 1 93 ? 0.767 9.183 -8.222 1.00 91.88 93 GLU A C 1
ATOM 702 O O . GLU A 1 93 ? 1.908 8.906 -8.594 1.00 91.88 93 GLU A O 1
ATOM 707 N N . ASP A 1 94 ? 0.403 10.448 -7.994 1.00 91.88 94 ASP A N 1
ATOM 708 C CA . ASP A 1 94 ? 1.285 11.615 -8.135 1.00 91.88 94 ASP A CA 1
ATOM 709 C C . ASP A 1 94 ? 2.383 11.690 -7.053 1.00 91.88 94 ASP A C 1
ATOM 711 O O . ASP A 1 94 ? 3.154 12.651 -7.004 1.00 91.88 94 ASP A O 1
ATOM 715 N N . LYS A 1 95 ? 2.478 10.664 -6.193 1.00 89.56 95 LYS A N 1
ATOM 716 C CA . LYS A 1 95 ? 3.387 10.576 -5.044 1.00 89.56 95 LYS A CA 1
ATOM 717 C C . LYS A 1 95 ? 3.138 11.674 -4.007 1.00 89.56 95 LYS A C 1
ATOM 719 O O . LYS A 1 95 ? 4.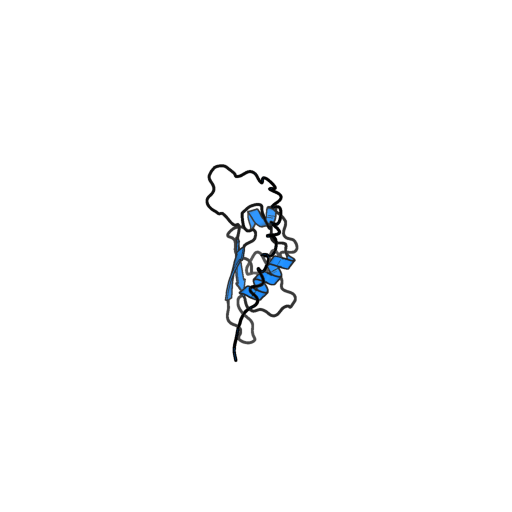045 12.045 -3.253 1.00 89.56 95 LYS A O 1
ATOM 724 N N . SER A 1 96 ? 1.907 12.177 -3.929 1.00 91.06 96 SER A N 1
ATOM 725 C CA . SER A 1 96 ? 1.453 13.002 -2.812 1.00 91.06 96 SER A CA 1
ATOM 726 C C . SER A 1 96 ? 1.057 12.138 -1.606 1.00 91.06 96 SER A C 1
ATOM 728 O O . SER A 1 96 ? 0.774 10.943 -1.708 1.00 91.06 96 SER A O 1
ATOM 730 N N . GLY A 1 97 ? 1.093 12.736 -0.412 1.00 91.69 97 GLY A N 1
ATOM 731 C CA . GLY A 1 97 ? 0.652 12.061 0.812 1.00 91.69 97 GLY A CA 1
ATOM 732 C C . GLY A 1 97 ? 1.507 10.851 1.195 1.00 91.69 97 GLY A C 1
ATOM 733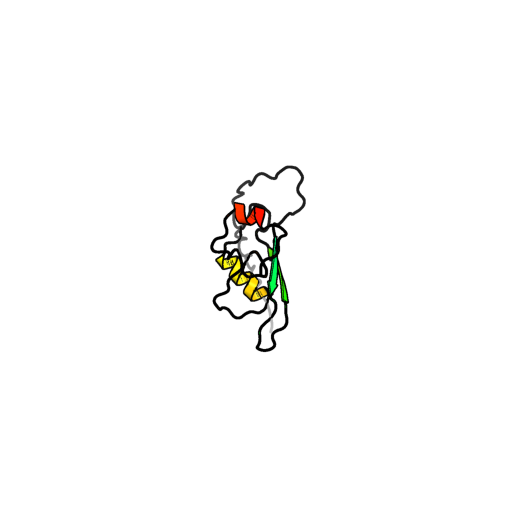 O O . GLY A 1 97 ? 0.977 9.761 1.399 1.00 91.69 97 GLY A O 1
ATOM 734 N N . LYS A 1 98 ? 2.830 11.033 1.294 1.00 95.00 98 LYS A N 1
ATOM 735 C CA . LYS A 1 98 ? 3.751 9.984 1.753 1.00 95.00 98 LYS A CA 1
ATOM 736 C C . LYS A 1 98 ? 3.326 9.437 3.119 1.00 95.00 98 LYS A C 1
ATOM 738 O O . LYS A 1 98 ? 3.161 10.199 4.070 1.00 95.00 98 LYS A O 1
ATOM 743 N N . LEU A 1 99 ? 3.229 8.118 3.229 1.00 93.06 99 LEU A N 1
ATOM 744 C CA . LEU A 1 99 ? 2.923 7.430 4.474 1.00 93.06 99 LEU A CA 1
ATOM 745 C C . LEU A 1 99 ? 4.185 7.349 5.349 1.00 93.06 99 LEU A C 1
ATOM 747 O O . LEU A 1 99 ? 5.167 6.696 4.993 1.00 93.06 99 LEU A O 1
ATOM 751 N N . THR A 1 100 ? 4.181 8.059 6.478 1.00 92.38 100 THR A N 1
ATOM 752 C CA . THR A 1 100 ? 5.319 8.151 7.419 1.00 92.38 100 THR A CA 1
ATOM 753 C C . THR A 1 100 ? 5.071 7.428 8.738 1.00 92.38 100 THR A C 1
ATOM 755 O O . THR A 1 100 ? 6.019 6.996 9.391 1.00 92.38 100 THR A O 1
ATOM 758 N N . SER A 1 101 ? 3.807 7.248 9.105 1.00 91.12 101 SER A N 1
ATOM 759 C CA . SER A 1 101 ? 3.350 6.426 10.221 1.00 91.12 101 SER A CA 1
ATOM 760 C C . SER A 1 101 ? 2.070 5.696 9.825 1.00 91.12 101 SER A C 1
ATOM 762 O O . SER A 1 101 ? 1.414 6.067 8.855 1.00 91.12 101 SER A O 1
ATOM 764 N N . LEU A 1 102 ? 1.730 4.647 10.572 1.00 91.50 102 LEU A N 1
ATOM 765 C CA . LEU A 1 102 ? 0.488 3.901 10.402 1.00 91.50 102 LEU A CA 1
ATOM 766 C C . LEU A 1 102 ? -0.162 3.758 11.781 1.00 91.50 102 LEU A C 1
ATOM 768 O O . LEU A 1 102 ? 0.291 2.957 12.600 1.00 91.50 102 LEU A O 1
ATOM 772 N N . THR A 1 103 ? -1.152 4.603 12.058 1.00 90.25 103 THR A N 1
ATOM 773 C CA . THR A 1 103 ? -1.939 4.588 13.300 1.00 90.25 103 THR A CA 1
ATOM 774 C C . THR A 1 103 ? -3.194 3.720 13.152 1.00 90.25 103 THR A C 1
ATOM 776 O O . THR A 1 103 ? -3.537 3.284 12.054 1.00 90.25 103 THR A O 1
ATOM 779 N N . ALA A 1 104 ? -3.914 3.465 14.249 1.00 86.00 104 ALA A N 1
ATOM 780 C CA . ALA A 1 104 ? -5.192 2.749 14.185 1.00 86.00 104 ALA A CA 1
ATOM 781 C C . ALA A 1 104 ? -6.247 3.507 13.353 1.00 86.00 104 ALA A C 1
ATOM 783 O O . ALA A 1 104 ? -7.023 2.887 12.629 1.00 86.00 104 ALA A O 1
ATOM 784 N N . GLU A 1 105 ? -6.240 4.842 13.404 1.00 87.50 105 GLU A N 1
ATOM 785 C CA . GLU A 1 105 ? -7.094 5.690 12.563 1.00 87.50 105 GLU A CA 1
ATOM 786 C C . GLU A 1 105 ? -6.721 5.571 11.084 1.00 87.50 105 GLU A C 1
ATOM 788 O O . GLU A 1 105 ? -7.597 5.434 10.227 1.00 87.50 105 GLU A O 1
ATOM 793 N N . ASP A 1 106 ? -5.423 5.522 10.776 1.00 89.19 106 ASP A N 1
ATOM 794 C CA . ASP A 1 106 ? -4.960 5.268 9.411 1.00 89.19 106 ASP A CA 1
ATOM 795 C C . ASP A 1 106 ? -5.412 3.889 8.918 1.00 89.19 106 ASP A C 1
ATOM 797 O O . ASP A 1 106 ? -5.849 3.759 7.784 1.00 89.19 106 ASP A O 1
ATOM 801 N N . VAL A 1 107 ? -5.380 2.853 9.763 1.00 87.19 107 VAL A N 1
ATOM 802 C CA . VAL A 1 107 ? -5.860 1.510 9.389 1.00 87.19 107 VAL A CA 1
ATOM 803 C C . VAL A 1 107 ? -7.351 1.514 9.034 1.00 87.19 107 VAL A C 1
ATOM 805 O O . VAL A 1 107 ? -7.759 0.834 8.092 1.00 87.19 107 VAL A O 1
ATOM 808 N N . MET A 1 108 ? -8.163 2.296 9.751 1.00 88.94 108 MET A N 1
ATOM 809 C CA . MET A 1 108 ? -9.586 2.460 9.438 1.00 88.94 108 MET A CA 1
ATOM 810 C C . MET A 1 108 ? -9.803 3.238 8.138 1.00 88.94 108 MET A C 1
ATOM 812 O O . MET A 1 108 ? -10.629 2.836 7.323 1.00 88.94 108 MET A O 1
ATOM 816 N N . THR A 1 109 ? -9.060 4.325 7.928 1.00 91.31 109 THR A N 1
ATOM 817 C CA . THR A 1 109 ? -9.225 5.205 6.756 1.00 91.31 109 THR A CA 1
ATOM 818 C C . THR A 1 109 ? -8.616 4.638 5.474 1.00 91.31 109 THR A C 1
ATOM 820 O O . THR A 1 109 ? -9.113 4.918 4.388 1.00 91.31 109 THR A O 1
ATOM 823 N N . LEU A 1 110 ? -7.561 3.826 5.579 1.00 93.12 110 LEU A N 1
ATOM 824 C CA . LEU A 1 110 ? -6.921 3.147 4.448 1.00 93.12 110 LEU A CA 1
ATOM 825 C C . LEU A 1 110 ? -7.639 1.861 4.038 1.00 93.12 110 LEU A C 1
ATOM 827 O O . LEU A 1 110 ? -7.283 1.258 3.026 1.00 93.12 110 LEU A O 1
ATOM 831 N N . HIS A 1 111 ? -8.631 1.412 4.806 1.00 93.75 111 HIS A N 1
ATOM 832 C CA . HIS A 1 111 ? -9.366 0.216 4.444 1.00 93.75 111 HIS A CA 1
ATOM 833 C C . HIS A 1 111 ? -10.017 0.366 3.060 1.00 93.75 111 HIS A C 1
ATOM 835 O O . HIS A 1 111 ? -10.824 1.263 2.831 1.00 93.75 111 HIS A O 1
ATOM 841 N N . GLY A 1 112 ? -9.669 -0.538 2.144 1.00 93.44 112 GLY A N 1
ATOM 842 C CA . GLY A 1 112 ? -10.228 -0.582 0.796 1.00 93.44 112 GLY A CA 1
ATOM 843 C C . GLY A 1 112 ? -9.626 0.438 -0.173 1.00 93.44 112 GLY A C 1
ATOM 844 O O . GLY A 1 112 ? -10.040 0.469 -1.330 1.00 93.44 112 GLY A O 1
ATOM 845 N N . THR A 1 113 ? -8.651 1.246 0.257 1.00 95.94 113 THR A N 1
ATOM 846 C CA . THR A 1 113 ? -7.971 2.217 -0.611 1.00 95.94 113 THR A CA 1
ATOM 847 C C . THR A 1 113 ? -6.774 1.594 -1.332 1.00 95.94 113 THR A C 1
ATOM 849 O O . THR A 1 113 ? -6.414 0.438 -1.091 1.00 95.94 113 THR A O 1
ATOM 852 N N . THR A 1 114 ? -6.164 2.361 -2.238 1.00 96.75 114 THR A N 1
ATOM 853 C CA . THR A 1 114 ? -4.961 1.971 -2.979 1.00 96.75 114 THR A CA 1
ATOM 854 C C . THR A 1 114 ? -3.797 2.891 -2.623 1.00 96.75 114 THR A C 1
ATOM 856 O O . THR A 1 114 ? -3.951 4.110 -2.622 1.00 96.75 114 THR A O 1
ATOM 859 N N . LEU A 1 115 ? -2.634 2.304 -2.343 1.00 96.06 115 LEU A N 1
ATOM 860 C CA . LEU A 1 115 ? -1.357 2.993 -2.168 1.00 96.06 115 LEU A CA 1
ATOM 861 C C . LEU A 1 115 ? -0.466 2.808 -3.401 1.00 96.06 115 LEU A C 1
ATOM 863 O O . LEU A 1 115 ? -0.595 1.816 -4.119 1.00 96.06 115 LEU A O 1
ATOM 867 N N . PHE A 1 116 ? 0.461 3.743 -3.596 1.00 95.31 116 PHE A N 1
ATOM 868 C CA . PHE A 1 116 ? 1.384 3.809 -4.733 1.00 95.31 116 PHE A CA 1
ATOM 869 C C . PHE A 1 116 ? 2.846 3.941 -4.290 1.00 95.31 116 PHE A C 1
ATOM 871 O O . PHE A 1 116 ? 3.080 4.408 -3.147 1.00 95.31 116 PHE A O 1
#